Protein AF-A0A0Q0E1H8-F1 (afdb_monomer_lite)

pLDDT: mean 90.62, std 8.45, range [57.16, 98.25]

Organism: NCBI:txid251720

InterPro domains:
  IPR001647 DNA-binding HTH domain, TetR-type [PF00440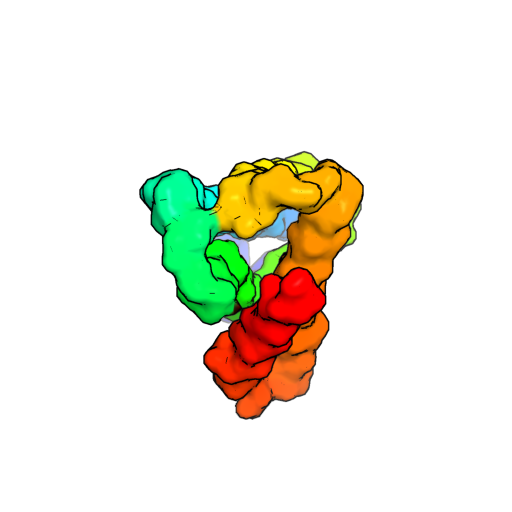] (1-29)
  IPR009057 Homedomain-like superfamily [SSF46689] (1-44)

Sequence (162 aa):
MSDIGKECDTAIGSLYHFFPNKDAVLNALRARILEDFIAILREINSVDPSQWSAFSTSKFVHRLVMPLVYYVADHPECLIISDNAEHVEISKKINTAILDTFNFVFKIRMPGIGPDQRNLYIKSTLGLPIGMIQIGREHPELKEDLLRFEIPRALVGYLGSR

Secondary structure (DSSP, 8-state):
-HHHHHHTT--HHHHHHH-SSHHHHHHHHHHHHHHHHHHHHHHHHTS-HHHHHHS-HHHHHHHHTHHHHHHHHH-THHHHHHT-GGGHHHHHHHHHHHHHHHHHHHHHH-TTS-HHHHHHHHHHHHHHHHHHHHHHHH-GGGHHHIIIIIHHHHHHHHHH--

Radius of gyration: 18.19 Å; chains: 1; bounding box: 40×35×52 Å

Foldseek 3Di:
DVVVCVVVVHDPVVVCVQAVDPVSVLVVVLVVVLVLLVVLLVQLVPPDLVVLQVDQLLVNCVSQPLVVLVVCLVVVVVVVSLPDPVPCPSNVSSVVSSCVSQLSSCCSNPVPDDPVVSVVLSCCLNPVSVVLSVVCVVPVVCVCVSSPPVSSVVSSVSVVVD

Structure (mmCIF, N/CA/C/O backbone):
data_AF-A0A0Q0E1H8-F1
#
_entry.id   AF-A0A0Q0E1H8-F1
#
loop_
_atom_site.group_PDB
_atom_site.id
_atom_site.type_symbol
_atom_site.label_atom_id
_atom_site.label_alt_id
_atom_site.label_comp_id
_atom_site.label_asym_id
_atom_site.label_entity_id
_atom_site.label_seq_id
_atom_site.pdbx_PDB_ins_code
_atom_site.Cartn_x
_atom_site.Cartn_y
_atom_site.Cartn_z
_atom_site.occupancy
_atom_site.B_iso_or_equiv
_atom_site.auth_seq_id
_atom_site.auth_comp_id
_atom_site.auth_asym_id
_atom_site.auth_atom_id
_atom_site.pdbx_PDB_model_num
ATOM 1 N N . MET A 1 1 ? 19.809 -0.769 -20.857 1.00 78.56 1 MET A N 1
ATOM 2 C CA . MET A 1 1 ? 19.082 -0.422 -22.097 1.00 78.56 1 MET A CA 1
ATOM 3 C C . MET A 1 1 ? 18.972 -1.617 -23.032 1.00 78.56 1 MET A C 1
ATOM 5 O O . MET A 1 1 ? 17.860 -1.900 -23.437 1.00 78.56 1 MET A O 1
ATOM 9 N N . SER A 1 2 ? 20.061 -2.348 -23.318 1.00 77.88 2 SER A N 1
ATOM 10 C CA . SER A 1 2 ? 20.009 -3.578 -24.139 1.00 77.88 2 SER A CA 1
ATOM 11 C C . SER A 1 2 ? 19.004 -4.616 -23.622 1.00 77.88 2 SER A C 1
ATOM 13 O O . SER A 1 2 ? 18.132 -5.040 -24.374 1.00 77.88 2 SER A O 1
ATOM 15 N N . ASP A 1 3 ? 19.059 -4.946 -22.329 1.00 83.56 3 ASP A N 1
ATOM 16 C CA . ASP A 1 3 ? 18.157 -5.951 -21.743 1.00 83.56 3 ASP A CA 1
ATOM 17 C C . ASP A 1 3 ? 16.694 -5.486 -21.732 1.00 83.56 3 ASP A C 1
ATOM 19 O O . ASP A 1 3 ? 15.813 -6.244 -22.110 1.00 83.56 3 ASP A O 1
ATOM 23 N N . ILE A 1 4 ? 16.453 -4.200 -21.449 1.00 79.62 4 ILE A N 1
ATOM 24 C CA . ILE A 1 4 ? 15.118 -3.577 -21.530 1.00 79.62 4 ILE A CA 1
ATOM 25 C C . ILE A 1 4 ? 14.559 -3.677 -22.959 1.00 79.62 4 ILE A C 1
ATOM 27 O O . ILE A 1 4 ? 13.390 -3.985 -23.147 1.00 79.62 4 ILE A O 1
ATOM 31 N N . GLY A 1 5 ? 15.391 -3.447 -23.981 1.00 76.56 5 GLY A N 1
ATOM 32 C CA . GLY A 1 5 ? 14.973 -3.577 -25.381 1.00 76.56 5 GLY A CA 1
ATOM 33 C C . GLY A 1 5 ? 14.565 -5.001 -25.737 1.00 76.56 5 GLY A C 1
ATOM 34 O O . GLY A 1 5 ? 13.551 -5.199 -26.397 1.00 76.56 5 GLY A O 1
ATOM 35 N N . LYS A 1 6 ? 15.309 -5.994 -25.242 1.00 81.12 6 LYS A N 1
ATOM 36 C CA . LYS A 1 6 ? 14.972 -7.409 -25.437 1.00 81.12 6 LYS A CA 1
ATOM 37 C C . LYS A 1 6 ? 13.671 -7.794 -24.733 1.00 81.12 6 LYS A C 1
ATOM 39 O O . LYS A 1 6 ? 12.859 -8.484 -25.331 1.00 81.12 6 LYS A O 1
ATOM 44 N N . GLU A 1 7 ? 13.467 -7.347 -23.496 1.00 83.06 7 GLU A N 1
ATOM 45 C CA . GLU A 1 7 ? 12.242 -7.640 -22.737 1.00 83.06 7 GLU A CA 1
ATOM 46 C C . GLU A 1 7 ? 10.999 -6.970 -23.334 1.00 83.06 7 GLU A C 1
ATOM 48 O O . GLU A 1 7 ? 9.919 -7.552 -23.314 1.00 83.06 7 GLU A O 1
ATOM 53 N N . CYS A 1 8 ? 11.141 -5.768 -23.898 1.00 82.19 8 CYS A N 1
ATOM 54 C CA . CYS A 1 8 ? 10.044 -5.041 -24.541 1.00 82.19 8 CYS A CA 1
ATOM 55 C C . CYS A 1 8 ? 9.862 -5.376 -26.034 1.00 82.19 8 CYS A C 1
ATOM 57 O O . CYS A 1 8 ? 9.148 -4.641 -26.718 1.00 82.19 8 CYS A O 1
ATOM 59 N N . ASP A 1 9 ? 10.551 -6.402 -26.552 1.00 83.25 9 ASP A N 1
ATOM 60 C CA . ASP A 1 9 ? 10.604 -6.761 -27.982 1.00 83.25 9 ASP A CA 1
ATOM 61 C C . ASP A 1 9 ? 10.776 -5.531 -28.900 1.00 83.25 9 ASP A C 1
ATOM 63 O O . ASP A 1 9 ? 10.103 -5.338 -29.911 1.00 83.25 9 ASP A O 1
ATOM 67 N N . THR A 1 10 ? 11.650 -4.612 -28.480 1.00 81.94 10 THR A N 1
ATOM 68 C CA . THR A 1 10 ? 11.839 -3.296 -29.092 1.00 81.94 10 THR A CA 1
ATOM 69 C C . THR A 1 10 ? 13.312 -3.069 -29.404 1.00 81.94 10 THR A C 1
ATOM 71 O O . THR A 1 10 ? 14.206 -3.331 -28.597 1.00 81.94 10 THR A O 1
ATOM 74 N N . ALA A 1 11 ? 13.588 -2.509 -30.584 1.00 84.44 11 ALA A N 1
ATOM 75 C CA . ALA A 1 11 ? 14.945 -2.144 -30.962 1.00 84.44 11 ALA A CA 1
ATOM 76 C C . ALA A 1 11 ? 15.547 -1.149 -29.955 1.00 84.44 11 ALA A C 1
ATOM 78 O O . ALA A 1 11 ? 14.928 -0.148 -29.592 1.00 84.44 11 ALA A O 1
ATOM 79 N N . ILE A 1 12 ? 16.803 -1.372 -29.558 1.00 81.88 12 ILE A N 1
ATOM 80 C CA . ILE A 1 12 ? 17.519 -0.502 -28.609 1.00 81.88 12 ILE A CA 1
ATOM 81 C C . ILE A 1 12 ? 17.513 0.964 -29.083 1.00 81.88 12 ILE A C 1
ATOM 83 O O . ILE A 1 12 ? 17.362 1.873 -28.271 1.00 81.88 12 ILE A O 1
ATOM 87 N N . GLY A 1 13 ? 17.617 1.198 -30.398 1.00 79.25 13 GLY A N 1
ATOM 88 C CA . GLY A 1 13 ? 17.533 2.538 -30.989 1.00 79.25 13 GLY A CA 1
ATOM 89 C C . GLY A 1 13 ? 16.188 3.235 -30.749 1.00 79.25 13 GLY A C 1
ATOM 90 O O . GLY A 1 13 ? 16.166 4.432 -30.477 1.00 79.25 13 GLY A O 1
ATOM 91 N N . SER A 1 14 ? 15.079 2.491 -30.760 1.00 81.94 14 SER A N 1
ATOM 92 C CA . SER A 1 14 ? 13.750 3.024 -30.438 1.00 81.94 14 SER A CA 1
ATOM 93 C C . SER A 1 14 ? 13.640 3.408 -28.965 1.00 81.94 14 SER A C 1
ATOM 95 O O . SER A 1 14 ? 13.047 4.432 -28.650 1.00 81.94 14 SER A O 1
ATOM 97 N N . LEU A 1 15 ? 14.267 2.658 -28.053 1.00 83.25 15 LEU A N 1
ATOM 98 C CA . LEU A 1 15 ? 14.319 3.049 -26.641 1.00 83.25 15 LEU A CA 1
ATOM 99 C C . LEU A 1 15 ? 15.067 4.366 -26.434 1.00 83.25 15 LEU A C 1
ATOM 101 O O . LEU A 1 15 ? 14.588 5.199 -25.675 1.00 83.25 15 LEU A O 1
ATOM 105 N N . TYR A 1 16 ? 16.191 4.581 -27.124 1.00 87.00 16 TYR A N 1
ATOM 106 C CA . TYR A 1 16 ? 16.934 5.845 -27.040 1.00 87.00 16 TYR A CA 1
ATOM 107 C C . TYR A 1 16 ? 16.160 7.046 -27.595 1.00 87.00 16 TYR A C 1
ATOM 109 O O . TYR A 1 16 ? 16.390 8.169 -27.150 1.00 87.00 16 TYR A O 1
ATOM 117 N N . HIS A 1 17 ? 15.223 6.816 -28.520 1.00 87.19 17 HIS A N 1
ATOM 118 C CA . HIS A 1 17 ? 14.324 7.860 -29.011 1.00 87.19 17 HIS A CA 1
ATOM 119 C C . HIS A 1 17 ? 13.378 8.375 -27.912 1.00 87.19 17 HIS A C 1
ATOM 121 O O . HIS A 1 17 ? 13.078 9.565 -27.870 1.00 87.19 17 HIS A O 1
ATOM 127 N N . PHE A 1 18 ? 12.922 7.501 -27.008 1.00 86.69 18 PHE A N 1
ATOM 128 C CA . PHE A 1 18 ? 12.026 7.875 -25.905 1.00 86.69 18 PHE A CA 1
ATOM 129 C C . PHE A 1 18 ? 12.768 8.210 -24.607 1.00 86.69 18 PHE A C 1
ATOM 131 O O . PHE A 1 18 ? 12.341 9.081 -23.853 1.00 86.69 18 PHE A O 1
ATOM 138 N N . PHE A 1 19 ? 13.883 7.531 -24.344 1.00 91.12 19 PHE A N 1
ATOM 139 C CA . PHE A 1 19 ? 14.647 7.640 -23.110 1.00 91.12 19 PHE A CA 1
ATOM 140 C C . PHE A 1 19 ? 16.138 7.783 -23.424 1.00 91.12 19 PHE A C 1
ATOM 142 O O . PHE A 1 19 ? 16.779 6.804 -23.811 1.00 91.12 19 PHE A O 1
ATOM 149 N N . PRO A 1 20 ? 16.739 8.966 -23.210 1.00 87.25 20 PRO A N 1
ATOM 150 C CA . PRO A 1 20 ? 18.133 9.209 -23.581 1.00 87.25 20 PRO A CA 1
ATOM 151 C C . PRO A 1 20 ? 19.133 8.338 -22.804 1.00 87.25 20 PRO A C 1
ATOM 153 O O . PRO A 1 20 ? 20.252 8.117 -23.263 1.00 87.25 20 PRO A O 1
ATOM 156 N N . ASN A 1 21 ? 18.757 7.842 -21.621 1.00 87.25 21 ASN A N 1
ATOM 157 C CA . ASN A 1 21 ? 19.580 6.971 -20.787 1.00 87.25 21 ASN A CA 1
ATOM 158 C C . ASN A 1 21 ? 18.713 6.120 -19.836 1.00 87.25 21 ASN A C 1
ATOM 160 O O . ASN A 1 21 ? 17.488 6.247 -19.793 1.00 87.25 21 ASN A O 1
ATOM 164 N N . LYS A 1 22 ? 19.363 5.238 -19.064 1.00 84.94 22 LYS A N 1
ATOM 165 C CA . LYS A 1 22 ? 18.698 4.363 -18.083 1.00 84.94 22 LYS A CA 1
ATOM 166 C C . LYS A 1 22 ? 17.986 5.162 -16.983 1.00 84.94 22 LYS A C 1
ATOM 168 O O . LYS A 1 22 ? 16.911 4.755 -16.551 1.00 84.94 22 LYS A O 1
ATOM 173 N N . ASP A 1 23 ? 18.537 6.301 -16.576 1.00 84.62 23 ASP A N 1
ATOM 174 C CA . ASP A 1 23 ? 17.947 7.139 -15.526 1.00 84.62 23 ASP A CA 1
ATOM 175 C C . ASP A 1 23 ? 16.622 7.755 -15.977 1.00 84.62 23 ASP A C 1
ATOM 177 O O . ASP A 1 23 ? 15.679 7.826 -15.194 1.00 84.62 23 ASP A O 1
ATOM 181 N N . ALA A 1 24 ? 16.502 8.123 -17.256 1.00 87.00 24 ALA A N 1
ATOM 182 C CA . ALA A 1 24 ? 15.247 8.588 -17.837 1.00 87.00 24 ALA A CA 1
ATOM 183 C C . ALA A 1 24 ? 14.158 7.502 -17.799 1.00 87.00 24 ALA A C 1
ATOM 185 O O . ALA A 1 24 ? 13.014 7.809 -17.465 1.00 87.00 24 ALA A O 1
ATOM 186 N N . VAL A 1 25 ? 14.513 6.235 -18.052 1.00 87.38 25 VAL A N 1
ATOM 187 C CA . VAL A 1 25 ? 13.584 5.098 -17.902 1.00 87.38 25 VAL A CA 1
ATOM 188 C C . VAL A 1 25 ? 13.147 4.946 -16.444 1.00 87.38 25 VAL A C 1
ATOM 190 O O . VAL A 1 25 ? 11.956 4.842 -16.161 1.00 87.38 25 VAL A O 1
ATOM 193 N N . LEU A 1 26 ? 14.096 4.971 -15.503 1.00 85.31 26 LEU A N 1
ATOM 194 C CA . LEU A 1 26 ? 13.797 4.831 -14.075 1.00 85.31 26 LEU A CA 1
ATOM 195 C C . LEU A 1 26 ? 12.948 5.993 -13.545 1.00 85.31 26 LEU A C 1
ATOM 197 O O . LEU A 1 26 ? 12.055 5.781 -12.729 1.00 85.31 26 LEU A O 1
ATOM 201 N N . ASN A 1 27 ? 13.185 7.216 -14.019 1.00 85.62 27 ASN A N 1
ATOM 202 C CA . ASN A 1 27 ? 12.381 8.380 -13.657 1.00 85.62 27 ASN A CA 1
ATOM 203 C C . ASN A 1 27 ? 10.956 8.287 -14.207 1.00 85.62 27 ASN A C 1
ATOM 205 O O . ASN A 1 27 ? 10.017 8.590 -13.475 1.00 85.62 27 ASN A O 1
ATOM 209 N N . ALA A 1 28 ? 10.779 7.818 -15.444 1.00 88.56 28 ALA A N 1
ATOM 210 C CA . ALA A 1 28 ? 9.450 7.578 -16.000 1.00 88.56 28 ALA A CA 1
ATOM 211 C C . ALA A 1 28 ? 8.701 6.477 -15.231 1.00 88.56 28 ALA A C 1
ATOM 213 O O . ALA A 1 28 ? 7.532 6.650 -14.893 1.00 88.56 28 ALA A O 1
ATOM 214 N N . LEU A 1 29 ? 9.390 5.389 -14.870 1.00 87.94 29 LEU A N 1
ATOM 215 C CA . LEU A 1 29 ? 8.826 4.326 -14.037 1.00 87.94 29 LEU A CA 1
ATOM 216 C C . LEU A 1 29 ? 8.396 4.848 -12.656 1.00 87.94 29 LEU A C 1
ATOM 218 O O . LEU A 1 29 ? 7.293 4.558 -12.204 1.00 87.94 29 LEU A O 1
ATOM 222 N N . ARG A 1 30 ? 9.228 5.668 -12.004 1.00 86.56 30 ARG A N 1
ATOM 223 C CA . ARG A 1 30 ? 8.892 6.324 -10.728 1.00 86.56 30 ARG A CA 1
ATOM 224 C C . ARG A 1 30 ? 7.685 7.248 -10.841 1.00 86.56 30 ARG A C 1
ATOM 226 O O . ARG A 1 30 ? 6.861 7.266 -9.931 1.00 86.56 30 ARG A O 1
ATOM 233 N N . ALA A 1 31 ? 7.599 8.020 -11.923 1.00 88.12 31 ALA A N 1
ATOM 234 C CA . ALA A 1 31 ? 6.475 8.918 -12.159 1.00 88.12 31 ALA A CA 1
ATOM 235 C C . ALA A 1 31 ? 5.168 8.126 -12.297 1.00 88.12 31 ALA A C 1
ATOM 237 O O . ALA A 1 31 ? 4.199 8.446 -11.616 1.00 88.12 31 ALA A O 1
ATOM 238 N N . ARG A 1 32 ? 5.189 7.033 -13.073 1.00 91.06 32 ARG A N 1
ATOM 239 C CA . ARG A 1 32 ? 4.055 6.109 -13.204 1.00 91.06 32 ARG A CA 1
ATOM 240 C C . ARG A 1 32 ? 3.632 5.533 -11.851 1.00 91.06 32 ARG A C 1
ATOM 242 O O . ARG A 1 32 ? 2.472 5.633 -11.483 1.00 91.06 32 ARG A O 1
ATOM 249 N N . ILE A 1 33 ? 4.586 5.024 -11.067 1.00 90.56 33 ILE A N 1
ATOM 250 C CA . ILE A 1 33 ? 4.303 4.479 -9.730 1.00 90.56 33 ILE A CA 1
ATOM 251 C C . ILE A 1 33 ? 3.649 5.533 -8.827 1.00 90.56 33 ILE A C 1
ATOM 253 O O . ILE A 1 33 ? 2.678 5.237 -8.136 1.00 90.56 33 ILE A O 1
ATOM 257 N N . LEU A 1 34 ? 4.156 6.771 -8.827 1.00 89.62 34 LEU A N 1
ATOM 258 C CA . LEU A 1 34 ? 3.555 7.870 -8.069 1.00 89.62 34 LEU A CA 1
ATOM 259 C C . LEU A 1 34 ? 2.109 8.142 -8.511 1.00 89.62 34 LEU A C 1
ATOM 261 O O . LEU A 1 34 ? 1.243 8.320 -7.656 1.00 89.62 34 LEU A O 1
ATOM 265 N N . GLU A 1 35 ? 1.851 8.187 -9.817 1.00 93.12 35 GLU A N 1
ATOM 266 C CA . GLU A 1 35 ? 0.510 8.395 -10.373 1.00 93.12 35 GLU A CA 1
ATOM 267 C C . GLU A 1 35 ? -0.458 7.284 -9.956 1.00 93.12 35 GLU A C 1
ATOM 269 O O . GLU A 1 35 ? -1.560 7.585 -9.489 1.00 93.12 35 GLU A O 1
ATOM 274 N N . ASP A 1 36 ? -0.022 6.028 -10.027 1.00 94.88 36 ASP A N 1
ATOM 275 C CA . ASP A 1 36 ? -0.822 4.863 -9.651 1.00 94.88 36 ASP A CA 1
ATOM 276 C C . ASP A 1 36 ? -1.146 4.861 -8.147 1.00 94.88 36 ASP A C 1
ATOM 278 O O . ASP A 1 36 ? -2.306 4.705 -7.751 1.00 94.88 36 ASP A O 1
ATOM 282 N N . PHE A 1 37 ? -0.162 5.151 -7.284 1.00 93.19 37 PHE A N 1
ATOM 283 C CA . PHE A 1 37 ? -0.410 5.328 -5.848 1.00 93.19 37 PHE A CA 1
ATOM 284 C C . PHE A 1 37 ? -1.394 6.471 -5.579 1.00 93.19 37 PHE A C 1
ATOM 286 O O . PHE A 1 37 ? -2.312 6.317 -4.773 1.00 93.19 37 PHE A O 1
ATOM 293 N N . ILE A 1 38 ? -1.242 7.617 -6.249 1.00 93.94 38 ILE A N 1
ATOM 294 C CA . ILE A 1 38 ? -2.169 8.747 -6.099 1.00 93.94 38 ILE A CA 1
ATOM 295 C C . ILE A 1 38 ? -3.582 8.351 -6.534 1.00 93.94 38 ILE A C 1
ATOM 297 O O . ILE A 1 38 ? -4.543 8.751 -5.874 1.00 93.94 38 ILE A O 1
ATOM 301 N N . ALA A 1 39 ? -3.734 7.578 -7.610 1.00 96.69 39 ALA A N 1
ATOM 302 C CA . ALA A 1 39 ? -5.033 7.103 -8.070 1.00 96.69 39 ALA A CA 1
ATOM 303 C C . ALA A 1 39 ? -5.708 6.213 -7.014 1.00 96.69 39 ALA A C 1
ATOM 305 O O . ALA A 1 39 ? -6.842 6.494 -6.620 1.00 96.69 39 ALA A O 1
ATOM 306 N N . ILE A 1 40 ? -4.982 5.236 -6.462 1.00 97.75 40 ILE A N 1
ATOM 307 C CA . ILE A 1 40 ? -5.478 4.364 -5.385 1.00 97.75 40 ILE A CA 1
ATOM 308 C C . ILE A 1 40 ? -5.889 5.189 -4.157 1.00 97.75 40 ILE A C 1
ATOM 310 O O . ILE A 1 40 ? -6.982 5.025 -3.609 1.00 97.75 40 ILE A O 1
ATOM 314 N N . LEU A 1 41 ? -5.039 6.123 -3.726 1.00 96.94 41 LEU A N 1
ATOM 315 C CA . LEU A 1 41 ? -5.324 6.977 -2.572 1.00 96.94 41 LEU A CA 1
ATOM 316 C C . LEU A 1 41 ? -6.505 7.919 -2.829 1.00 96.94 41 LEU A C 1
ATOM 318 O O . LEU A 1 41 ? -7.265 8.212 -1.907 1.00 96.94 41 LEU A O 1
ATOM 322 N N . ARG A 1 42 ? -6.706 8.382 -4.066 1.00 97.06 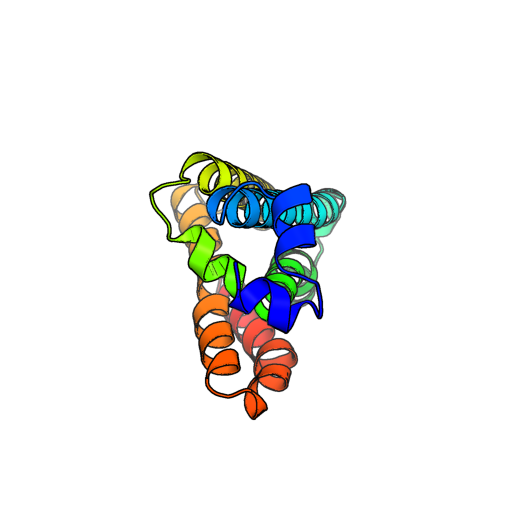42 ARG A N 1
ATOM 323 C CA . ARG A 1 42 ? -7.877 9.183 -4.445 1.00 97.06 42 ARG A CA 1
ATOM 324 C C . ARG A 1 42 ? -9.164 8.375 -4.300 1.00 97.06 42 ARG A C 1
ATOM 326 O O . ARG A 1 42 ? -10.140 8.895 -3.767 1.00 97.06 42 ARG A O 1
ATOM 333 N N . GLU A 1 43 ? -9.165 7.111 -4.710 1.00 97.44 43 GLU A N 1
ATOM 334 C CA . GLU A 1 43 ? -10.319 6.225 -4.525 1.00 97.44 43 GLU A CA 1
ATOM 335 C C . GLU A 1 43 ? -10.613 5.951 -3.050 1.00 97.44 43 GLU A C 1
ATOM 337 O O . GLU A 1 43 ? -11.776 5.965 -2.639 1.00 97.44 43 GLU A O 1
ATOM 342 N N . ILE A 1 44 ? -9.577 5.755 -2.232 1.00 97.69 44 ILE A N 1
ATOM 343 C CA . ILE A 1 44 ? -9.724 5.626 -0.778 1.00 97.69 44 ILE A CA 1
ATOM 344 C C . ILE A 1 44 ? -10.341 6.908 -0.203 1.00 97.69 44 ILE A C 1
ATOM 346 O O . ILE A 1 44 ? -11.352 6.847 0.492 1.00 97.69 44 ILE A O 1
ATOM 350 N N . ASN A 1 45 ? -9.798 8.077 -0.544 1.00 96.25 45 ASN A N 1
ATOM 351 C CA . ASN A 1 45 ? -10.293 9.365 -0.051 1.00 96.25 45 ASN A CA 1
ATOM 352 C C . ASN A 1 45 ? -11.683 9.744 -0.593 1.00 96.25 45 ASN A C 1
ATOM 354 O O . ASN A 1 45 ? -12.337 10.609 -0.018 1.00 96.25 45 ASN A O 1
ATOM 358 N N . SER A 1 46 ? -12.160 9.096 -1.662 1.00 96.69 46 SER A N 1
ATOM 359 C CA . SER A 1 46 ? -13.523 9.289 -2.178 1.00 96.69 46 SER A CA 1
ATOM 360 C C . SER A 1 46 ? -14.610 8.617 -1.329 1.00 96.69 46 SER A C 1
ATOM 362 O O . SER A 1 46 ? -15.792 8.908 -1.500 1.00 96.69 46 SER A O 1
ATOM 364 N N . VAL A 1 47 ? -14.230 7.709 -0.421 1.00 97.00 47 VAL A N 1
ATOM 365 C CA . VAL A 1 47 ? -15.165 7.066 0.510 1.00 97.00 47 VAL A CA 1
ATOM 366 C C . VAL A 1 47 ? -15.684 8.102 1.499 1.00 97.00 47 VAL A C 1
ATOM 368 O O . VAL A 1 47 ? -14.899 8.815 2.128 1.00 97.00 47 VAL A O 1
ATOM 371 N N . ASP A 1 48 ? -17.006 8.143 1.674 1.00 96.25 48 ASP A N 1
ATOM 372 C CA . ASP A 1 48 ? -17.641 9.085 2.587 1.00 96.25 48 ASP A CA 1
ATOM 373 C C . ASP A 1 48 ? -17.082 8.915 4.018 1.00 96.25 48 ASP A C 1
ATOM 375 O O . ASP A 1 48 ? -17.005 7.785 4.521 1.00 96.25 48 ASP A O 1
ATOM 379 N N . PRO A 1 49 ? -16.706 10.011 4.707 1.00 95.31 49 PRO A N 1
ATOM 380 C CA . PRO A 1 49 ? -16.138 9.949 6.050 1.00 95.31 49 PRO A CA 1
ATOM 381 C C . PRO A 1 49 ? -16.972 9.134 7.049 1.00 95.31 49 PRO A C 1
ATOM 383 O O . PRO A 1 49 ? -16.417 8.396 7.861 1.00 95.31 49 PRO A O 1
ATOM 386 N N . SER A 1 50 ? -18.303 9.211 6.974 1.00 94.88 50 SER A N 1
ATOM 387 C CA . SER A 1 50 ? -19.217 8.472 7.854 1.00 94.88 50 SER A CA 1
ATOM 388 C C . SER A 1 50 ? -19.181 6.957 7.626 1.00 94.88 50 SER A C 1
ATOM 390 O O . SER A 1 50 ? -19.466 6.180 8.538 1.00 94.88 50 SER A O 1
ATOM 392 N N . GLN A 1 51 ? -18.775 6.502 6.439 1.00 96.75 51 GLN A N 1
ATOM 393 C CA . GLN A 1 51 ? -18.665 5.076 6.148 1.00 96.75 51 GLN A CA 1
ATOM 394 C C . GLN A 1 51 ? -17.465 4.440 6.852 1.00 96.75 51 GLN A C 1
ATOM 396 O O . GLN A 1 51 ? -17.550 3.287 7.281 1.00 96.75 51 GLN A O 1
ATOM 401 N N . TRP A 1 52 ? -16.371 5.185 7.039 1.00 96.88 52 TRP A N 1
ATOM 402 C CA . TRP A 1 52 ? -15.175 4.670 7.710 1.00 96.88 52 TRP A CA 1
ATOM 403 C C . TRP A 1 52 ? -15.439 4.259 9.159 1.00 96.88 52 TRP A C 1
ATOM 405 O O . TRP A 1 52 ? -14.899 3.249 9.617 1.00 96.88 52 TRP A O 1
ATOM 415 N N . SER A 1 53 ? -16.287 4.993 9.882 1.00 94.44 53 SER A N 1
ATOM 416 C CA . SER A 1 53 ? -16.681 4.618 11.243 1.00 94.44 53 SER A CA 1
ATOM 417 C C . SER A 1 53 ? -17.647 3.427 11.253 1.00 94.44 53 SER A C 1
ATOM 419 O O . SER A 1 53 ? -17.534 2.574 12.134 1.00 94.44 53 SER A O 1
ATOM 421 N N . ALA A 1 54 ? -18.526 3.317 10.252 1.00 95.62 54 ALA A N 1
ATOM 422 C CA . ALA A 1 54 ? -19.544 2.270 10.154 1.00 95.62 54 ALA A CA 1
ATOM 423 C C . ALA A 1 54 ? -19.023 0.909 9.651 1.00 95.62 54 ALA A C 1
ATOM 425 O O . ALA A 1 54 ? -19.671 -0.117 9.859 1.00 95.62 54 ALA A O 1
ATOM 426 N N . PHE A 1 55 ? -17.871 0.859 8.977 1.00 97.12 55 PHE A N 1
ATOM 427 C CA . PHE A 1 55 ? -17.336 -0.400 8.459 1.00 97.12 55 PHE A CA 1
ATOM 428 C C . PHE A 1 55 ? -16.995 -1.414 9.562 1.00 97.12 55 PHE A C 1
ATOM 430 O O . PHE A 1 55 ? -16.482 -1.083 10.636 1.00 97.12 55 PHE A O 1
ATOM 437 N N . SER A 1 56 ? -17.212 -2.697 9.256 1.00 97.06 56 SER A N 1
ATOM 438 C CA . SER A 1 56 ? -16.577 -3.788 9.999 1.00 97.06 56 SER A CA 1
ATOM 439 C C . SER A 1 56 ? -15.057 -3.723 9.814 1.00 97.06 56 SER A C 1
ATOM 441 O O . SER A 1 56 ? -14.573 -3.174 8.825 1.00 97.06 56 SER A O 1
ATOM 443 N N . THR A 1 57 ? -14.279 -4.299 10.735 1.00 97.12 57 THR A N 1
ATOM 444 C CA . THR A 1 57 ? -12.807 -4.321 10.606 1.00 97.12 57 THR A CA 1
ATOM 445 C C . THR A 1 57 ? -12.359 -5.003 9.310 1.00 97.12 57 THR A C 1
ATOM 447 O O . THR A 1 57 ? -11.471 -4.495 8.636 1.00 97.12 57 THR A O 1
ATOM 450 N N . SER A 1 58 ? -13.035 -6.082 8.895 1.00 97.62 58 SER A N 1
ATOM 451 C CA . SER A 1 58 ? -12.778 -6.729 7.601 1.00 97.62 58 SER A CA 1
ATOM 452 C C . SER A 1 58 ? -13.010 -5.784 6.422 1.00 97.62 58 SER A C 1
ATOM 454 O O . SER A 1 58 ? -12.118 -5.608 5.593 1.00 97.62 58 SER A O 1
ATOM 456 N N . LYS A 1 59 ? -14.161 -5.100 6.367 1.00 98.00 59 LYS A N 1
ATOM 457 C CA . LYS A 1 59 ? -14.455 -4.156 5.279 1.00 98.00 59 LYS A CA 1
ATOM 458 C C . LYS A 1 59 ? -13.508 -2.954 5.290 1.00 98.00 59 LYS A C 1
ATOM 460 O O . LYS A 1 59 ? -13.104 -2.492 4.230 1.00 98.00 59 LYS A O 1
ATOM 465 N N . PHE A 1 60 ? -13.123 -2.484 6.474 1.00 97.75 60 PHE A N 1
ATOM 466 C CA . PHE A 1 60 ? -12.127 -1.433 6.651 1.00 97.75 60 PHE A CA 1
ATOM 467 C C . PHE A 1 60 ? -10.773 -1.830 6.049 1.00 97.75 60 PHE A C 1
ATOM 469 O O . PHE A 1 60 ? -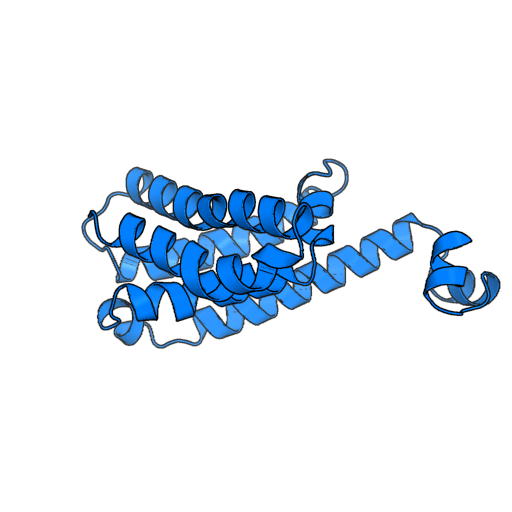10.240 -1.088 5.230 1.00 97.75 60 PHE A O 1
ATOM 476 N N . VAL A 1 61 ? -10.261 -3.021 6.382 1.00 98.00 61 VAL A N 1
ATOM 477 C CA . VAL A 1 61 ? -9.013 -3.565 5.817 1.00 98.00 61 VAL A CA 1
ATOM 478 C C . VAL A 1 61 ? -9.097 -3.667 4.296 1.00 98.00 61 VAL A C 1
ATOM 480 O O . VAL A 1 61 ? -8.221 -3.157 3.598 1.00 98.00 61 VAL A O 1
ATOM 483 N N . HIS A 1 62 ? -10.176 -4.258 3.779 1.00 97.88 62 HIS A N 1
ATOM 484 C CA . HIS A 1 62 ? -10.368 -4.424 2.338 1.00 97.88 62 HIS A CA 1
ATOM 485 C C . HIS A 1 62 ? -10.478 -3.096 1.594 1.00 97.88 62 HIS A C 1
ATOM 487 O O . HIS A 1 62 ? -10.034 -3.006 0.456 1.00 97.88 62 HIS A O 1
ATOM 493 N N . ARG A 1 63 ? -11.062 -2.061 2.208 1.00 97.81 63 ARG A N 1
ATOM 494 C CA . ARG A 1 63 ? -11.252 -0.772 1.538 1.00 97.81 63 ARG A CA 1
ATOM 495 C C . ARG A 1 63 ? -10.046 0.155 1.653 1.00 97.81 63 ARG A C 1
ATOM 497 O O . ARG A 1 63 ? -9.832 0.942 0.742 1.00 97.81 63 ARG A O 1
ATOM 504 N N . LEU A 1 64 ? -9.293 0.085 2.749 1.00 97.75 64 LEU A N 1
ATOM 505 C CA . LEU A 1 64 ? -8.165 0.982 3.005 1.00 97.75 64 LEU A CA 1
ATOM 506 C C . LEU A 1 64 ? -6.821 0.396 2.566 1.00 97.75 64 LEU A C 1
ATOM 508 O O . LEU A 1 64 ? -6.012 1.098 1.971 1.00 97.75 64 LEU A O 1
ATOM 512 N N . VAL A 1 65 ? -6.559 -0.867 2.905 1.00 97.19 65 VAL A N 1
ATOM 513 C CA . VAL A 1 65 ? -5.203 -1.435 2.850 1.00 97.19 65 VAL A CA 1
ATOM 514 C C . VAL A 1 65 ? -5.026 -2.322 1.627 1.00 97.19 65 VAL A C 1
ATOM 516 O O . VAL A 1 65 ? -4.027 -2.204 0.923 1.00 97.19 65 VAL A O 1
ATOM 519 N N . MET A 1 66 ? -6.010 -3.178 1.339 1.00 98.00 66 MET A N 1
ATOM 520 C CA . MET A 1 66 ? -5.883 -4.172 0.269 1.00 98.00 66 MET A CA 1
ATOM 521 C C . MET A 1 66 ? -5.612 -3.594 -1.131 1.00 98.00 66 MET A C 1
ATOM 523 O O . MET A 1 66 ? -4.822 -4.208 -1.839 1.00 98.00 66 MET A O 1
ATOM 527 N N . PRO A 1 67 ? -6.144 -2.424 -1.545 1.00 97.69 67 PRO A N 1
ATOM 528 C CA . PRO A 1 67 ? -5.794 -1.841 -2.843 1.00 97.69 67 PRO A CA 1
ATOM 529 C C . PRO A 1 67 ? -4.290 -1.578 -3.000 1.00 97.69 67 PRO A C 1
ATOM 531 O O . PRO A 1 67 ? -3.716 -1.870 -4.044 1.00 97.69 67 PRO A O 1
ATOM 534 N N . LEU A 1 68 ? -3.632 -1.096 -1.939 1.00 95.69 68 LEU A N 1
ATOM 535 C CA . LEU A 1 68 ? -2.182 -0.879 -1.931 1.00 95.69 68 LEU A CA 1
ATOM 536 C C . LEU A 1 68 ? -1.421 -2.210 -1.912 1.00 95.69 68 LEU A C 1
ATOM 538 O O . LEU A 1 68 ? -0.407 -2.344 -2.588 1.00 95.69 68 LEU A O 1
ATOM 542 N N . VAL A 1 69 ? -1.918 -3.198 -1.162 1.00 96.62 69 VAL A N 1
ATOM 543 C CA . VAL A 1 69 ? -1.326 -4.545 -1.096 1.00 96.62 69 VAL A CA 1
ATOM 544 C C . VAL A 1 69 ? -1.329 -5.214 -2.465 1.00 96.62 69 VAL A C 1
ATOM 546 O O . VAL A 1 69 ? -0.284 -5.694 -2.895 1.00 96.62 69 VAL A O 1
ATOM 549 N N . TYR A 1 70 ? -2.473 -5.228 -3.154 1.00 96.81 70 TYR A N 1
ATOM 550 C CA . TYR A 1 70 ? -2.581 -5.814 -4.490 1.00 96.81 70 TYR A CA 1
ATOM 551 C C . TYR A 1 70 ? -1.660 -5.105 -5.477 1.00 96.81 70 TYR A C 1
ATOM 553 O O . TYR A 1 70 ? -0.895 -5.765 -6.173 1.00 96.81 70 TYR A O 1
ATOM 561 N N . TYR A 1 71 ? -1.650 -3.770 -5.458 1.00 95.62 71 TYR A N 1
ATOM 562 C CA . TYR A 1 71 ? -0.767 -2.994 -6.319 1.00 95.62 71 TYR A CA 1
ATOM 563 C C . TYR A 1 71 ? 0.714 -3.340 -6.097 1.00 95.62 71 TYR A C 1
ATOM 565 O O . TYR A 1 71 ? 1.426 -3.649 -7.045 1.00 95.62 71 TYR A O 1
ATOM 573 N N . VAL A 1 72 ? 1.187 -3.377 -4.848 1.00 93.62 72 VAL A N 1
ATOM 574 C CA . VAL A 1 72 ? 2.589 -3.725 -4.547 1.00 93.62 72 VAL A CA 1
ATOM 575 C C . VAL A 1 72 ? 2.916 -5.179 -4.909 1.00 93.62 72 VAL A C 1
ATOM 577 O O . VAL A 1 72 ? 4.033 -5.467 -5.336 1.00 93.62 72 VAL A O 1
ATOM 580 N N . ALA A 1 73 ? 1.966 -6.103 -4.753 1.00 93.81 73 ALA A N 1
ATOM 581 C CA . ALA A 1 73 ? 2.165 -7.511 -5.089 1.00 93.81 73 ALA A CA 1
ATOM 582 C C . ALA A 1 73 ? 2.256 -7.777 -6.602 1.00 93.81 73 ALA A C 1
ATOM 584 O O . ALA A 1 73 ? 2.886 -8.759 -7.014 1.00 93.81 73 ALA A O 1
ATOM 585 N N . ASP A 1 74 ? 1.642 -6.919 -7.416 1.00 93.56 74 ASP A N 1
ATOM 586 C CA . ASP A 1 74 ? 1.715 -6.974 -8.878 1.00 93.56 74 ASP A CA 1
ATOM 587 C C . ASP A 1 74 ? 2.833 -6.092 -9.452 1.00 93.56 74 ASP A C 1
ATOM 589 O O . ASP A 1 74 ? 3.326 -6.366 -10.545 1.00 93.56 74 ASP A O 1
ATOM 593 N N . HIS A 1 75 ? 3.308 -5.113 -8.675 1.00 91.62 75 HIS A N 1
ATOM 594 C CA . HIS A 1 75 ? 4.406 -4.207 -9.019 1.00 91.62 75 HIS A CA 1
ATOM 595 C C . HIS A 1 75 ? 5.549 -4.275 -7.987 1.00 91.62 75 HIS A C 1
ATOM 597 O O . HIS A 1 75 ? 5.803 -3.299 -7.265 1.00 91.62 75 HIS A O 1
ATOM 603 N N . PRO A 1 76 ? 6.267 -5.412 -7.880 1.00 84.56 76 PRO A N 1
ATOM 604 C CA . PRO A 1 76 ? 7.301 -5.620 -6.863 1.00 84.56 76 PRO A CA 1
ATOM 605 C C . PRO A 1 76 ? 8.477 -4.634 -6.960 1.00 84.56 76 PRO A C 1
ATOM 607 O O . PRO A 1 76 ? 9.179 -4.406 -5.971 1.00 84.56 76 PRO A O 1
ATOM 610 N N . GLU A 1 77 ? 8.694 -4.018 -8.124 1.00 85.25 77 GLU A N 1
ATOM 611 C CA . GLU A 1 77 ? 9.666 -2.945 -8.331 1.00 85.25 77 GLU A CA 1
ATOM 612 C C . GLU A 1 77 ? 9.424 -1.728 -7.426 1.00 85.25 77 GLU A C 1
ATOM 614 O O . GLU A 1 77 ? 10.372 -1.006 -7.108 1.00 85.25 77 GLU A O 1
ATOM 619 N N . CYS A 1 78 ? 8.189 -1.529 -6.948 1.00 84.56 78 CYS A N 1
ATOM 620 C CA . CYS A 1 78 ? 7.841 -0.438 -6.041 1.00 84.56 78 CYS A CA 1
ATOM 621 C C . CYS A 1 78 ? 8.664 -0.478 -4.747 1.00 84.56 78 CYS A C 1
ATOM 623 O O . CYS A 1 78 ? 9.096 0.572 -4.276 1.00 84.56 78 CYS A O 1
ATOM 625 N N . LEU A 1 79 ? 8.930 -1.676 -4.209 1.00 79.12 79 LEU A N 1
ATOM 626 C CA . LEU A 1 79 ? 9.689 -1.853 -2.964 1.00 79.12 79 LEU A CA 1
ATOM 627 C C . LEU A 1 79 ? 11.167 -1.480 -3.130 1.00 79.12 79 LEU A C 1
ATOM 629 O O . LEU A 1 79 ? 11.773 -0.886 -2.242 1.00 79.12 79 LEU A O 1
ATOM 633 N N . ILE A 1 80 ? 11.738 -1.787 -4.295 1.00 77.19 80 ILE A N 1
ATOM 634 C CA . ILE A 1 80 ? 13.141 -1.495 -4.617 1.00 77.19 80 ILE A CA 1
ATOM 635 C C . ILE A 1 80 ? 13.318 0.007 -4.857 1.00 77.19 80 ILE A C 1
ATOM 637 O O . ILE A 1 80 ? 14.292 0.617 -4.422 1.00 77.19 80 ILE A O 1
ATOM 641 N N . ILE A 1 81 ? 12.359 0.621 -5.550 1.00 71.31 81 ILE A N 1
ATOM 642 C CA . ILE A 1 81 ? 12.396 2.042 -5.893 1.00 71.31 81 ILE A CA 1
ATOM 643 C C . ILE A 1 81 ? 12.222 2.926 -4.652 1.00 71.31 81 ILE A C 1
ATOM 645 O O . ILE A 1 81 ? 12.848 3.984 -4.582 1.00 71.31 81 ILE A O 1
ATOM 649 N N . SER A 1 82 ? 11.428 2.494 -3.666 1.00 64.06 82 SER A N 1
ATOM 650 C CA . SER A 1 82 ? 11.233 3.242 -2.419 1.00 64.06 82 SER A CA 1
ATOM 651 C C . SER A 1 82 ? 12.481 3.333 -1.533 1.00 64.06 82 SER A C 1
ATOM 653 O O . SER A 1 82 ? 12.592 4.294 -0.774 1.00 64.06 82 SER A O 1
ATOM 655 N N . ASP A 1 83 ? 13.418 2.387 -1.652 1.00 63.03 83 ASP A N 1
ATOM 656 C CA . ASP A 1 83 ? 14.631 2.290 -0.817 1.00 63.03 83 ASP A CA 1
ATOM 657 C C . ASP A 1 83 ? 15.838 3.056 -1.404 1.00 63.03 83 ASP A C 1
ATOM 659 O O . ASP A 1 83 ? 16.920 3.114 -0.821 1.00 63.03 83 ASP A O 1
ATOM 663 N N . ASN A 1 84 ? 15.680 3.679 -2.580 1.00 62.81 84 ASN A N 1
ATOM 664 C CA . ASN A 1 84 ? 16.780 4.366 -3.251 1.00 62.81 84 ASN A CA 1
ATOM 665 C C . ASN A 1 84 ? 16.907 5.841 -2.809 1.00 62.81 84 ASN A C 1
ATOM 667 O O . ASN A 1 84 ? 16.074 6.691 -3.141 1.00 62.81 84 ASN A O 1
ATOM 671 N N . ALA A 1 85 ? 18.001 6.145 -2.103 1.00 57.16 85 ALA A N 1
ATOM 672 C CA . ALA A 1 85 ? 18.319 7.464 -1.553 1.00 57.16 85 ALA A CA 1
ATOM 673 C C . ALA A 1 85 ? 18.520 8.575 -2.603 1.00 57.16 85 ALA A C 1
ATOM 675 O O . ALA A 1 85 ? 18.440 9.749 -2.257 1.00 57.16 85 ALA A O 1
ATOM 676 N N . GLU A 1 86 ? 18.745 8.254 -3.879 1.00 62.44 86 GLU A N 1
ATOM 677 C CA . GLU A 1 86 ? 18.957 9.268 -4.927 1.00 62.44 86 GLU A CA 1
ATOM 678 C C . GLU A 1 86 ? 17.669 10.010 -5.326 1.00 62.44 86 GLU A C 1
ATOM 680 O O . GLU A 1 86 ? 17.720 11.082 -5.928 1.00 62.44 86 GLU A O 1
ATOM 685 N N . HIS A 1 87 ? 16.494 9.482 -4.961 1.00 67.31 87 HIS A N 1
ATOM 686 C CA . HIS A 1 87 ? 15.195 10.006 -5.402 1.00 67.31 87 HIS A CA 1
ATOM 687 C C . HIS A 1 87 ? 14.225 10.263 -4.244 1.00 67.31 87 HIS A C 1
ATOM 689 O O . HIS A 1 87 ? 13.021 10.014 -4.351 1.00 67.31 87 HIS A O 1
ATOM 695 N N . VAL A 1 88 ? 14.756 10.827 -3.152 1.00 70.25 88 VAL A N 1
ATOM 696 C CA . VAL A 1 88 ? 14.024 11.142 -1.912 1.00 70.25 88 VAL A CA 1
ATOM 697 C C . VAL A 1 88 ? 12.705 11.871 -2.167 1.00 70.25 88 VAL A C 1
ATOM 699 O O . VAL A 1 88 ? 11.731 11.596 -1.480 1.00 70.25 88 VAL A O 1
ATOM 702 N N . GLU A 1 89 ? 12.633 12.772 -3.149 1.00 80.06 89 GLU A N 1
ATOM 703 C CA . GLU A 1 89 ? 11.450 13.617 -3.352 1.00 80.06 89 GLU A CA 1
ATOM 704 C C . GLU A 1 89 ? 10.203 12.833 -3.796 1.00 80.06 89 GLU A C 1
ATOM 706 O O . GLU A 1 89 ? 9.116 13.066 -3.270 1.00 80.06 89 GLU A O 1
ATOM 711 N N . ILE A 1 90 ? 10.333 11.877 -4.724 1.00 80.19 90 ILE A N 1
ATOM 712 C CA . ILE A 1 90 ? 9.185 11.062 -5.165 1.00 80.19 90 ILE A CA 1
ATOM 713 C C . ILE A 1 90 ? 8.760 10.119 -4.040 1.00 80.19 90 ILE A C 1
ATOM 715 O O . ILE A 1 90 ? 7.580 10.081 -3.689 1.00 80.19 90 ILE A O 1
ATOM 719 N N . SER A 1 91 ? 9.717 9.426 -3.418 1.00 79.38 91 SER A N 1
ATOM 720 C CA . SER A 1 91 ? 9.448 8.545 -2.277 1.00 79.38 91 SER A CA 1
ATOM 721 C C . SER A 1 91 ? 8.791 9.309 -1.125 1.00 79.38 91 SER A C 1
ATOM 723 O O . SER A 1 91 ? 7.844 8.823 -0.511 1.00 79.38 91 SER A O 1
ATOM 725 N N . LYS A 1 92 ? 9.224 10.549 -0.868 1.00 84.12 92 LYS A N 1
ATOM 726 C CA . LYS A 1 92 ? 8.621 11.442 0.124 1.00 84.12 92 LYS A CA 1
ATOM 727 C C . LYS A 1 92 ? 7.189 11.813 -0.245 1.00 84.12 92 LYS A C 1
ATOM 729 O O . LYS A 1 92 ? 6.331 11.726 0.622 1.00 84.12 92 LYS A O 1
ATOM 734 N N . LYS A 1 93 ? 6.903 12.165 -1.504 1.00 87.31 93 LYS A N 1
ATOM 735 C CA . LYS A 1 93 ? 5.533 12.468 -1.959 1.00 87.31 93 LYS A CA 1
ATOM 736 C C . LYS A 1 93 ? 4.587 11.284 -1.775 1.00 87.31 93 LYS A C 1
ATOM 738 O O . LYS A 1 93 ? 3.499 11.473 -1.235 1.00 87.31 93 LYS A O 1
ATOM 743 N N . ILE A 1 94 ? 5.012 10.079 -2.164 1.00 86.38 94 ILE A N 1
ATOM 744 C CA . ILE A 1 94 ? 4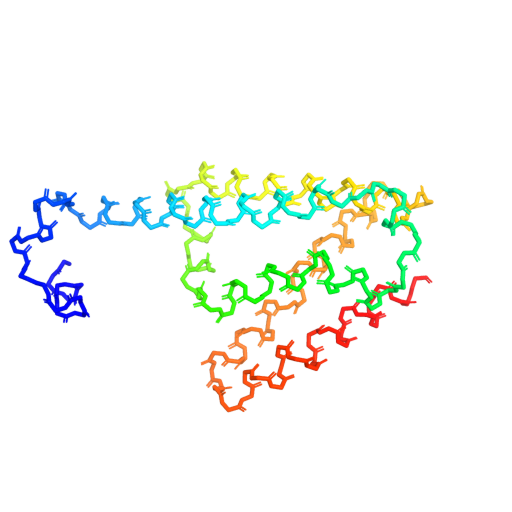.228 8.849 -1.965 1.00 86.38 94 ILE A CA 1
ATOM 745 C C . ILE A 1 94 ? 3.987 8.625 -0.470 1.00 86.38 94 ILE A C 1
ATOM 747 O O . ILE A 1 94 ? 2.842 8.493 -0.041 1.00 86.38 94 ILE A O 1
ATOM 751 N N . ASN A 1 95 ? 5.049 8.657 0.339 1.00 87.56 95 ASN A N 1
ATOM 752 C CA . ASN A 1 95 ? 4.952 8.443 1.780 1.00 87.56 95 ASN A CA 1
ATOM 753 C C . ASN A 1 95 ? 4.036 9.465 2.457 1.00 87.56 95 ASN A C 1
ATOM 755 O O . ASN A 1 95 ? 3.192 9.082 3.261 1.00 87.56 95 ASN A O 1
ATOM 759 N N . THR A 1 96 ? 4.157 10.750 2.120 1.00 90.69 96 THR A N 1
ATOM 760 C CA . THR A 1 96 ? 3.275 11.798 2.641 1.00 90.69 96 THR A CA 1
ATOM 761 C C . THR A 1 96 ? 1.822 11.530 2.257 1.00 90.69 96 THR A C 1
ATOM 763 O O . THR A 1 96 ? 0.972 11.500 3.141 1.00 90.69 96 THR A O 1
ATOM 766 N N . ALA A 1 97 ? 1.528 11.233 0.988 1.00 92.38 97 ALA A N 1
ATOM 767 C CA . ALA A 1 97 ? 0.159 10.977 0.537 1.00 92.38 97 ALA A CA 1
ATOM 768 C C . ALA A 1 97 ? -0.478 9.750 1.221 1.00 92.38 97 ALA A C 1
ATOM 770 O O . ALA A 1 97 ? -1.646 9.795 1.630 1.00 92.38 97 ALA A O 1
ATOM 771 N N . ILE A 1 98 ? 0.290 8.664 1.384 1.00 93.44 98 ILE A N 1
ATOM 772 C CA . ILE A 1 98 ? -0.149 7.465 2.111 1.00 93.44 98 ILE A CA 1
ATOM 773 C C . ILE A 1 98 ? -0.417 7.818 3.577 1.00 93.44 98 ILE A C 1
ATOM 775 O O . ILE A 1 98 ? -1.499 7.533 4.093 1.00 93.44 98 ILE A O 1
ATOM 779 N N . LEU A 1 99 ? 0.542 8.457 4.255 1.00 93.75 99 LEU A N 1
ATOM 780 C CA . LEU A 1 99 ? 0.422 8.788 5.674 1.00 93.75 99 LEU A CA 1
ATOM 781 C C . LEU A 1 99 ? -0.722 9.765 5.947 1.00 93.75 99 LEU A C 1
ATOM 783 O O . LEU A 1 99 ? -1.408 9.600 6.954 1.00 93.75 99 LEU A O 1
ATOM 787 N N . ASP A 1 100 ? -0.962 10.742 5.077 1.00 95.75 100 ASP A N 1
ATOM 788 C CA . ASP A 1 100 ? -2.064 11.696 5.215 1.00 95.75 100 ASP A CA 1
ATOM 789 C C . ASP A 1 100 ? -3.419 10.994 5.084 1.00 95.75 100 ASP A C 1
ATOM 791 O O . ASP A 1 100 ? -4.290 11.155 5.946 1.00 95.75 100 ASP A O 1
ATOM 795 N N . THR A 1 101 ? -3.562 10.133 4.071 1.00 97.62 101 THR A N 1
ATOM 796 C CA . THR A 1 101 ? -4.769 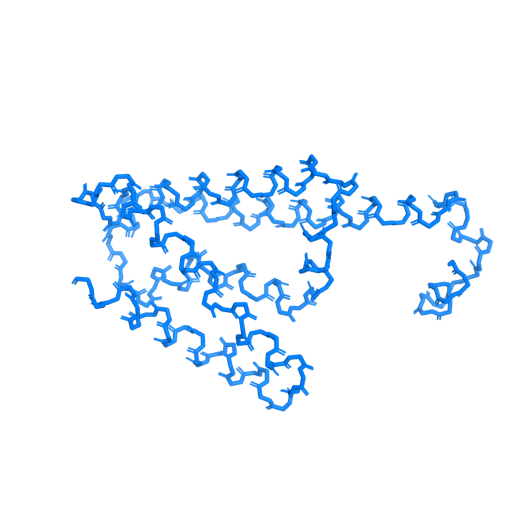9.320 3.849 1.00 97.62 101 THR A CA 1
ATOM 797 C C . THR A 1 101 ? -5.045 8.408 5.046 1.00 97.62 101 THR A C 1
ATOM 799 O O . THR A 1 101 ? -6.147 8.393 5.597 1.00 97.62 101 THR A O 1
ATOM 802 N N . PHE A 1 102 ? -4.028 7.684 5.519 1.00 97.56 102 PHE A N 1
ATOM 803 C CA . PHE A 1 102 ? -4.169 6.789 6.664 1.00 97.56 102 PHE A CA 1
ATOM 804 C C . PHE A 1 102 ? -4.447 7.564 7.954 1.00 97.56 102 PHE A C 1
ATOM 806 O O . PHE A 1 102 ? -5.309 7.160 8.730 1.00 97.56 102 PHE A O 1
ATOM 813 N N . ASN A 1 103 ? -3.791 8.704 8.186 1.00 96.94 103 ASN A N 1
ATOM 814 C CA . ASN A 1 103 ? -4.072 9.541 9.352 1.00 96.94 103 ASN A CA 1
ATOM 815 C C . ASN A 1 103 ? -5.511 10.050 9.362 1.00 96.94 103 ASN A C 1
ATOM 817 O O . ASN A 1 103 ? -6.149 10.026 10.417 1.00 96.94 103 ASN A O 1
ATOM 821 N N . PHE A 1 104 ? -6.020 10.499 8.216 1.00 96.94 104 PHE A N 1
ATOM 822 C CA . PHE A 1 104 ? -7.406 10.930 8.072 1.00 96.94 104 PHE A CA 1
ATOM 823 C C . PHE A 1 104 ? -8.379 9.801 8.435 1.00 96.94 104 PHE A C 1
ATOM 825 O O . PHE A 1 104 ? -9.214 9.958 9.329 1.00 96.94 104 PHE A O 1
ATOM 832 N N . VAL A 1 105 ? -8.211 8.630 7.823 1.00 97.38 105 VAL A N 1
ATOM 833 C CA . VAL A 1 105 ? -9.107 7.489 8.039 1.00 97.38 105 VAL A CA 1
ATOM 834 C C . VAL A 1 105 ? -9.007 6.944 9.472 1.00 97.38 105 VAL A C 1
ATOM 836 O O . VAL A 1 105 ? -10.026 6.663 10.109 1.00 97.38 105 VAL A O 1
ATOM 839 N N . PHE A 1 106 ? -7.800 6.850 10.040 1.00 96.62 106 PHE A N 1
ATOM 840 C CA . PHE A 1 106 ? -7.603 6.368 11.411 1.00 96.62 106 PHE A CA 1
ATOM 841 C C . PHE A 1 106 ? -8.128 7.353 12.466 1.00 96.62 106 PHE A C 1
ATOM 843 O O . PHE A 1 106 ? -8.606 6.903 13.506 1.00 96.62 106 PHE A O 1
ATOM 850 N N . LYS A 1 107 ? -8.104 8.673 12.217 1.00 96.38 107 LYS A N 1
ATOM 851 C CA . LYS A 1 107 ? -8.762 9.668 13.090 1.00 96.38 107 LYS A CA 1
ATOM 852 C C . LYS A 1 107 ? -10.257 9.397 13.229 1.00 96.38 107 LYS A C 1
ATOM 854 O O . LYS A 1 107 ? -10.788 9.481 14.330 1.00 96.38 107 LYS A O 1
ATOM 859 N N . ILE A 1 108 ? -10.915 9.048 12.125 1.00 95.94 108 ILE A N 1
ATOM 860 C CA . ILE A 1 108 ? -12.351 8.750 12.100 1.00 95.94 108 ILE A CA 1
ATOM 861 C C . ILE A 1 108 ? -12.634 7.395 12.753 1.00 95.94 108 ILE A C 1
ATOM 863 O O . ILE A 1 108 ? -13.538 7.266 13.575 1.00 95.94 108 ILE A O 1
ATOM 867 N N . ARG A 1 109 ? -11.859 6.367 12.391 1.00 93.94 109 ARG A N 1
ATOM 868 C CA . ARG A 1 109 ? -12.081 4.990 12.852 1.00 93.94 109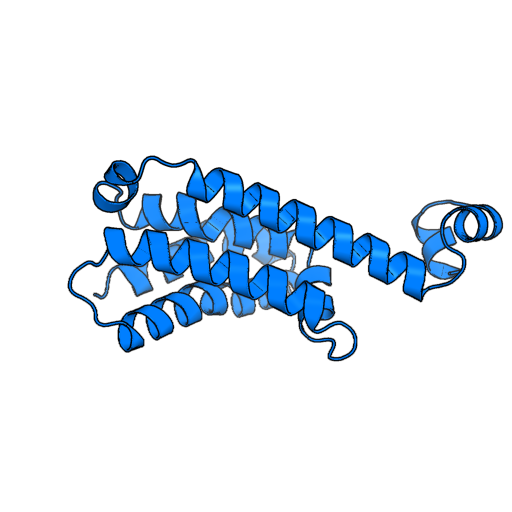 ARG A CA 1
ATOM 869 C C . ARG A 1 109 ? -11.750 4.789 14.332 1.00 93.94 109 ARG A C 1
ATOM 871 O O . ARG A 1 109 ? -12.286 3.876 14.966 1.00 93.94 109 ARG A O 1
ATOM 878 N N . MET A 1 110 ? -10.818 5.584 14.852 1.00 92.50 110 MET A N 1
ATOM 879 C CA . MET A 1 110 ? -10.281 5.495 16.207 1.00 92.50 110 MET A CA 1
ATOM 880 C C . MET A 1 110 ? -10.124 6.902 16.804 1.00 92.50 110 MET A C 1
ATOM 882 O O . MET A 1 110 ? -9.005 7.390 16.966 1.00 92.50 110 MET A O 1
ATOM 886 N N . PRO A 1 111 ? -11.230 7.577 17.159 1.00 93.19 111 PRO A N 1
ATOM 887 C CA . PRO A 1 111 ? -11.161 8.940 17.687 1.00 93.19 111 PRO A CA 1
ATOM 888 C C . PRO A 1 111 ? -10.481 9.015 19.064 1.00 93.19 111 PRO A C 1
ATOM 890 O O . PRO A 1 111 ? -9.913 10.047 19.404 1.00 93.19 111 PRO A O 1
ATOM 893 N N . GLY A 1 112 ? -10.496 7.923 19.839 1.00 92.12 112 GLY A N 1
ATOM 894 C CA . GLY A 1 112 ? -9.943 7.870 21.197 1.00 92.12 112 GLY A CA 1
ATOM 895 C C . GLY A 1 112 ? -8.436 7.610 21.299 1.00 92.12 112 GLY A C 1
ATOM 896 O O . GLY A 1 112 ? -7.900 7.677 22.400 1.00 92.12 112 GLY A O 1
ATOM 897 N N . ILE A 1 113 ? -7.738 7.307 20.196 1.00 93.44 113 ILE A N 1
ATOM 898 C CA . ILE A 1 113 ? -6.288 7.057 20.244 1.00 93.44 113 ILE A CA 1
ATOM 899 C C . ILE A 1 113 ? -5.496 8.346 20.011 1.00 93.44 113 ILE A C 1
ATOM 901 O O . ILE A 1 113 ? -5.800 9.132 19.105 1.00 93.44 113 ILE A O 1
ATOM 905 N N . GLY A 1 114 ? -4.445 8.534 20.812 1.00 95.12 114 GLY A N 1
ATOM 906 C CA . GLY A 1 114 ? -3.497 9.635 20.665 1.00 95.12 114 GLY A CA 1
ATOM 907 C C . GLY A 1 114 ? -2.679 9.559 19.363 1.00 95.12 114 GLY A C 1
ATOM 908 O O . GLY A 1 114 ? -2.652 8.518 18.698 1.00 95.12 114 GLY A O 1
ATOM 909 N N . PRO A 1 115 ? -2.001 10.656 18.980 1.00 94.00 115 PRO A N 1
ATOM 910 C CA . PRO A 1 115 ? -1.255 10.746 17.723 1.00 94.00 115 PRO A CA 1
ATOM 911 C C . PRO A 1 115 ? -0.122 9.715 17.606 1.00 94.00 115 PRO A C 1
ATOM 913 O O . PRO A 1 115 ? 0.019 9.105 16.547 1.00 94.00 115 PRO A O 1
ATOM 916 N N . ASP A 1 116 ? 0.628 9.459 18.680 1.00 94.69 116 ASP A N 1
ATOM 917 C CA . ASP A 1 116 ? 1.755 8.514 18.659 1.00 94.69 116 ASP A CA 1
ATOM 918 C C . ASP A 1 116 ? 1.285 7.073 18.448 1.00 94.69 116 ASP A C 1
ATOM 920 O O . ASP A 1 116 ? 1.783 6.363 17.572 1.00 94.69 116 ASP A O 1
ATOM 924 N N . GLN A 1 117 ? 0.245 6.670 19.183 1.00 94.62 117 GLN A N 1
ATOM 925 C CA . GLN A 1 117 ? -0.369 5.354 19.027 1.00 94.62 117 GLN A CA 1
ATOM 926 C C . GLN A 1 117 ? -0.966 5.186 17.624 1.00 94.62 117 GLN A C 1
ATOM 928 O O . GLN A 1 117 ? -0.823 4.132 17.008 1.00 94.62 117 GLN A O 1
ATOM 933 N N . ARG A 1 118 ? -1.602 6.233 17.082 1.00 95.12 118 ARG A N 1
ATOM 934 C CA . ARG A 1 118 ? -2.119 6.222 15.708 1.00 95.12 118 ARG A CA 1
ATOM 935 C C . ARG A 1 118 ? -1.004 6.017 14.690 1.00 95.12 118 ARG A C 1
ATOM 937 O O . ARG A 1 118 ? -1.159 5.199 13.791 1.00 95.12 118 ARG A O 1
ATOM 944 N N . ASN A 1 119 ? 0.115 6.719 14.841 1.00 94.56 119 ASN A N 1
ATOM 945 C CA . ASN A 1 119 ? 1.261 6.568 13.951 1.00 94.56 119 ASN A CA 1
ATOM 946 C C . ASN A 1 119 ? 1.821 5.137 13.997 1.00 94.56 119 ASN A C 1
ATOM 948 O O . ASN A 1 119 ? 2.127 4.561 12.954 1.00 94.56 119 ASN A O 1
ATOM 952 N N . LEU A 1 120 ? 1.890 4.531 15.188 1.00 94.69 120 LEU A N 1
ATOM 953 C CA . LEU A 1 120 ? 2.299 3.133 15.345 1.00 94.69 120 LEU A CA 1
ATOM 954 C C . LEU A 1 120 ? 1.345 2.173 14.623 1.00 94.69 120 LEU A C 1
ATOM 956 O O . LEU A 1 120 ? 1.800 1.288 13.896 1.00 94.69 120 LEU A O 1
ATOM 960 N N . TYR A 1 121 ? 0.034 2.377 14.766 1.00 95.06 121 TYR A N 1
ATOM 961 C CA . TYR A 1 121 ? -0.973 1.595 14.053 1.00 95.06 121 TYR A CA 1
ATOM 962 C C . TYR A 1 121 ? -0.839 1.723 12.532 1.00 95.06 121 TYR A C 1
ATOM 964 O O . TYR A 1 121 ? -0.882 0.712 11.833 1.00 95.06 121 TYR A O 1
ATOM 972 N N . ILE A 1 122 ? -0.650 2.940 12.014 1.00 95.94 122 ILE A N 1
ATOM 973 C CA . ILE A 1 122 ? -0.487 3.190 10.575 1.00 95.94 122 ILE A CA 1
ATOM 974 C C . ILE A 1 122 ? 0.753 2.466 10.049 1.00 95.94 122 ILE A C 1
ATOM 976 O O . ILE A 1 122 ? 0.653 1.694 9.097 1.00 95.94 122 ILE A O 1
ATOM 980 N N . LYS A 1 123 ? 1.905 2.650 10.705 1.00 94.44 123 LYS A N 1
ATOM 981 C CA . LYS A 1 123 ? 3.163 2.000 10.312 1.00 94.44 123 LYS A CA 1
ATOM 982 C C . LYS A 1 123 ? 3.061 0.479 10.349 1.00 94.44 123 LYS A C 1
ATOM 984 O O . LYS A 1 123 ? 3.509 -0.178 9.418 1.00 94.44 123 LYS A O 1
ATOM 989 N N . SER A 1 124 ? 2.435 -0.077 11.382 1.00 95.25 124 SER A N 1
ATOM 990 C CA . SER A 1 124 ? 2.249 -1.527 11.500 1.00 95.25 124 SER A CA 1
ATOM 991 C C . SER A 1 124 ? 1.296 -2.059 10.427 1.00 95.25 124 SER A C 1
ATOM 993 O O . SER A 1 124 ? 1.586 -3.065 9.793 1.00 95.25 124 SER A O 1
ATOM 995 N N . THR A 1 125 ? 0.199 -1.347 10.154 1.00 95.94 125 THR A N 1
ATOM 996 C CA . THR A 1 125 ? -0.772 -1.715 9.109 1.00 95.94 125 THR A CA 1
ATOM 997 C C . THR A 1 125 ? -0.132 -1.735 7.720 1.00 95.94 125 THR A C 1
ATOM 999 O O . THR A 1 125 ? -0.434 -2.618 6.925 1.00 95.94 125 THR A O 1
ATOM 1002 N N . LEU A 1 126 ? 0.759 -0.782 7.432 1.00 93.94 126 LEU A N 1
ATOM 1003 C CA . LEU A 1 126 ? 1.492 -0.718 6.166 1.00 93.94 126 LEU A CA 1
ATOM 1004 C C . LEU A 1 126 ? 2.641 -1.731 6.097 1.00 93.94 126 LEU A C 1
ATOM 1006 O O . LEU A 1 126 ? 2.912 -2.260 5.027 1.00 93.94 126 LEU A O 1
ATOM 1010 N N . GLY A 1 127 ? 3.313 -2.001 7.219 1.00 92.81 127 GLY A N 1
ATOM 1011 C CA . GLY A 1 127 ? 4.479 -2.884 7.274 1.00 92.81 127 GLY A CA 1
ATOM 1012 C C . GLY A 1 127 ? 4.141 -4.375 7.287 1.00 92.81 127 GLY A C 1
ATOM 1013 O O . GLY A 1 127 ? 4.853 -5.161 6.668 1.00 92.81 127 GLY A O 1
ATOM 1014 N N . LEU A 1 128 ? 3.050 -4.777 7.951 1.00 94.88 128 LEU A N 1
ATOM 1015 C CA . LEU A 1 128 ? 2.663 -6.188 8.095 1.00 94.88 128 LEU A CA 1
ATOM 1016 C C . LEU A 1 128 ? 2.528 -6.929 6.749 1.00 94.88 128 LEU A C 1
ATOM 1018 O O . LEU A 1 128 ? 3.067 -8.031 6.636 1.00 94.88 128 LEU A O 1
ATOM 1022 N N . PRO A 1 129 ? 1.878 -6.365 5.711 1.00 95.75 129 PRO A N 1
ATOM 1023 C CA . PRO A 1 129 ? 1.759 -7.040 4.422 1.00 95.75 129 PRO A CA 1
ATOM 1024 C C . PRO A 1 129 ? 3.090 -7.222 3.693 1.00 95.75 129 PRO A C 1
ATOM 1026 O O . PRO A 1 129 ? 3.224 -8.178 2.939 1.00 95.75 129 PRO A O 1
ATOM 1029 N N . ILE A 1 130 ? 4.080 -6.349 3.913 1.00 92.69 130 ILE A N 1
ATOM 1030 C CA . ILE A 1 130 ? 5.328 -6.326 3.130 1.00 92.69 130 ILE A CA 1
ATOM 1031 C C . ILE A 1 130 ? 6.093 -7.644 3.252 1.00 92.69 130 ILE A C 1
ATOM 1033 O O . ILE A 1 130 ? 6.531 -8.191 2.243 1.00 92.69 130 ILE A O 1
ATOM 1037 N N . GLY A 1 131 ? 6.203 -8.192 4.466 1.00 92.38 131 GLY A N 1
ATOM 1038 C CA . GLY A 1 131 ? 6.865 -9.481 4.681 1.00 92.38 131 GLY A CA 1
ATOM 1039 C C . GLY A 1 131 ? 6.153 -10.633 3.966 1.00 92.38 131 GLY A C 1
ATOM 1040 O O . GLY A 1 131 ? 6.798 -11.460 3.333 1.00 92.38 131 GLY A O 1
ATOM 1041 N N . MET A 1 132 ? 4.818 -10.656 3.997 1.00 95.19 132 MET A N 1
ATOM 1042 C CA . MET A 1 132 ? 4.025 -11.684 3.312 1.00 95.19 132 MET A CA 1
ATOM 1043 C C . MET A 1 132 ? 4.082 -11.542 1.788 1.00 95.19 132 MET A C 1
ATOM 1045 O O . MET A 1 132 ? 4.166 -12.544 1.087 1.00 95.19 132 MET A O 1
ATOM 1049 N N . ILE A 1 133 ? 4.102 -10.312 1.268 1.00 94.69 133 ILE A N 1
ATOM 1050 C CA . ILE A 1 133 ? 4.326 -10.060 -0.160 1.00 94.69 133 ILE A CA 1
ATOM 1051 C C . ILE A 1 133 ? 5.706 -10.582 -0.570 1.00 94.69 133 ILE A C 1
ATOM 1053 O O . ILE A 1 133 ? 5.819 -11.245 -1.597 1.00 94.69 133 ILE A O 1
ATOM 1057 N N . GLN A 1 134 ? 6.744 -10.336 0.235 1.00 92.31 134 GLN A N 1
ATOM 1058 C CA . GLN A 1 134 ? 8.090 -10.837 -0.041 1.00 92.31 134 GLN A CA 1
ATOM 1059 C C . GLN A 1 134 ? 8.138 -12.373 -0.056 1.00 92.31 134 GLN A C 1
ATOM 1061 O O . GLN A 1 134 ? 8.685 -12.942 -0.997 1.00 92.31 134 GLN A O 1
ATOM 1066 N N . ILE A 1 135 ? 7.480 -13.043 0.898 1.00 94.69 135 ILE A N 1
ATOM 1067 C CA . ILE A 1 135 ? 7.335 -14.509 0.890 1.00 94.69 135 ILE A CA 1
ATOM 1068 C C . ILE A 1 135 ? 6.637 -14.975 -0.394 1.00 94.69 135 ILE A C 1
ATOM 1070 O O . ILE A 1 135 ? 7.123 -15.888 -1.048 1.00 94.69 135 ILE A O 1
ATOM 1074 N N . GLY A 1 136 ? 5.543 -14.329 -0.808 1.00 94.44 136 GLY A N 1
ATOM 1075 C CA . GLY A 1 136 ? 4.834 -14.677 -2.046 1.00 94.44 136 GLY A CA 1
ATOM 1076 C C . GLY A 1 136 ? 5.655 -14.465 -3.325 1.00 94.44 136 GLY A C 1
ATOM 1077 O O . GLY A 1 136 ? 5.363 -15.079 -4.347 1.00 94.44 136 GLY A O 1
ATOM 1078 N N . ARG A 1 137 ? 6.695 -13.621 -3.289 1.00 90.94 137 ARG A N 1
ATOM 1079 C CA . ARG A 1 137 ? 7.653 -13.473 -4.399 1.00 90.94 137 ARG A CA 1
ATOM 1080 C C . ARG A 1 137 ? 8.660 -14.617 -4.445 1.00 90.94 137 ARG A C 1
ATOM 1082 O O . ARG A 1 137 ? 9.023 -15.053 -5.532 1.00 90.94 137 ARG A O 1
ATOM 1089 N N . GLU A 1 138 ? 9.125 -15.061 -3.283 1.00 93.81 138 GLU A N 1
ATOM 1090 C CA . GLU A 1 138 ? 10.062 -16.183 -3.143 1.00 93.81 138 GLU A CA 1
ATOM 1091 C C . GLU A 1 138 ? 9.369 -17.534 -3.378 1.00 93.81 138 GLU A C 1
ATOM 1093 O O . GLU A 1 138 ? 9.992 -18.470 -3.875 1.00 93.81 138 GLU A O 1
ATOM 1098 N N . HIS A 1 139 ? 8.066 -17.590 -3.094 1.00 95.69 139 HIS A N 1
ATOM 1099 C CA . HIS A 1 139 ? 7.198 -18.759 -3.195 1.00 95.69 139 HIS A CA 1
ATOM 1100 C C . HIS A 1 139 ? 5.922 -18.426 -3.992 1.00 95.69 139 HIS A C 1
ATOM 1102 O O . HIS A 1 139 ? 4.859 -18.208 -3.394 1.00 95.69 139 HIS A O 1
ATOM 1108 N N . PRO A 1 140 ? 5.990 -18.349 -5.338 1.00 94.62 140 PRO A N 1
ATOM 1109 C CA . PRO A 1 140 ? 4.851 -17.968 -6.177 1.00 94.62 140 PRO A CA 1
ATOM 1110 C C . PRO A 1 140 ? 3.608 -18.846 -5.988 1.00 94.62 140 PRO A C 1
ATOM 1112 O O . PRO A 1 140 ? 2.488 -18.361 -6.134 1.00 94.62 140 PRO A O 1
ATOM 1115 N N . GLU A 1 141 ? 3.789 -20.115 -5.620 1.00 97.25 141 GLU A N 1
ATOM 1116 C CA . GLU A 1 141 ? 2.717 -21.054 -5.287 1.00 97.25 141 GLU A CA 1
ATOM 1117 C C . GLU A 1 141 ? 1.879 -20.620 -4.075 1.00 97.25 141 GLU A C 1
ATOM 1119 O O . GLU A 1 141 ? 0.719 -21.008 -3.969 1.00 97.25 141 GLU A O 1
ATOM 1124 N N . LEU A 1 142 ? 2.438 -19.788 -3.189 1.00 96.75 142 LEU A N 1
ATOM 1125 C CA . LEU A 1 142 ? 1.755 -19.248 -2.013 1.00 96.75 142 LEU A CA 1
ATOM 1126 C C . LEU A 1 142 ? 1.144 -17.863 -2.262 1.00 96.75 142 LEU A C 1
ATOM 1128 O O . LEU A 1 142 ? 0.366 -17.396 -1.430 1.00 96.75 142 LEU A O 1
ATOM 1132 N N . LYS A 1 143 ? 1.485 -17.179 -3.370 1.00 94.75 143 LYS A N 1
ATOM 1133 C CA . LYS A 1 143 ? 1.112 -15.769 -3.611 1.00 94.75 143 LYS A CA 1
ATOM 1134 C C . LYS A 1 143 ? -0.394 -15.545 -3.468 1.00 94.75 143 LYS A C 1
ATOM 1136 O O . LYS A 1 143 ? -0.806 -14.627 -2.761 1.00 94.75 143 LYS A O 1
ATOM 1141 N N . GLU A 1 144 ? -1.204 -16.377 -4.117 1.00 96.06 144 GLU A N 1
ATOM 1142 C CA . GLU A 1 144 ? -2.661 -16.210 -4.124 1.00 96.06 144 GLU A CA 1
ATOM 1143 C C . GLU A 1 144 ? -3.257 -16.394 -2.724 1.00 96.06 144 GLU A C 1
ATOM 1145 O O . GLU A 1 144 ? -4.019 -15.546 -2.259 1.00 96.06 144 GLU A O 1
ATOM 1150 N N . ASP A 1 145 ? -2.855 -17.445 -2.009 1.00 97.81 145 ASP A N 1
ATOM 1151 C CA . ASP A 1 145 ? -3.363 -17.710 -0.662 1.00 97.81 145 ASP A CA 1
ATOM 1152 C C . ASP A 1 145 ? -2.922 -16.629 0.336 1.00 97.81 145 ASP A C 1
ATOM 1154 O O . ASP A 1 145 ? -3.708 -16.196 1.189 1.00 97.81 145 ASP A O 1
ATOM 1158 N N . LEU A 1 146 ? -1.692 -16.123 0.193 1.00 97.69 146 LEU A N 1
ATOM 1159 C CA . LEU A 1 146 ? -1.180 -15.030 1.014 1.00 97.69 146 LEU A CA 1
ATOM 1160 C C . LEU A 1 146 ? -1.981 -13.740 0.807 1.00 97.69 146 LEU A C 1
ATOM 1162 O O . LEU A 1 146 ? -2.397 -13.110 1.781 1.00 97.69 146 LEU A O 1
ATOM 1166 N N . LEU A 1 147 ? -2.229 -13.357 -0.449 1.00 96.62 147 LEU A N 1
ATOM 1167 C CA . LEU A 1 147 ? -2.970 -12.139 -0.788 1.00 96.62 147 LEU A CA 1
ATOM 1168 C C . LEU A 1 147 ? -4.450 -12.238 -0.433 1.00 96.62 147 LEU A C 1
ATOM 1170 O O . LEU A 1 147 ? -5.035 -11.272 0.064 1.00 96.62 147 LEU A O 1
ATOM 1174 N N . ARG A 1 148 ? -5.067 -13.390 -0.697 1.00 96.25 148 ARG A N 1
ATOM 1175 C CA . ARG A 1 148 ? -6.510 -13.568 -0.555 1.00 96.25 148 ARG A CA 1
ATOM 1176 C C . ARG A 1 148 ? -6.934 -13.867 0.876 1.00 96.25 148 ARG A C 1
ATOM 1178 O O . ARG A 1 148 ? -8.013 -13.433 1.281 1.00 96.25 148 ARG A O 1
ATOM 1185 N N . PHE A 1 149 ? -6.118 -14.592 1.638 1.00 96.69 149 PHE A N 1
ATOM 1186 C CA . PHE A 1 149 ? -6.515 -15.090 2.954 1.00 96.69 149 PHE A CA 1
ATOM 1187 C C . PHE A 1 149 ? -5.624 -14.569 4.077 1.00 96.69 149 PHE A C 1
ATOM 1189 O O . PHE A 1 149 ? -6.142 -14.004 5.041 1.00 96.69 149 PHE A O 1
ATOM 1196 N N . GLU A 1 150 ? -4.305 -14.718 3.972 1.00 98.19 150 GLU A N 1
ATOM 1197 C CA . GLU A 1 150 ? -3.416 -14.488 5.119 1.00 98.19 150 GLU A CA 1
ATOM 1198 C C . GLU A 1 150 ? -3.212 -13.015 5.457 1.00 98.19 150 GLU A C 1
ATOM 1200 O O . GLU A 1 150 ? -3.397 -12.617 6.609 1.00 98.19 150 GLU A O 1
ATOM 1205 N N . ILE A 1 151 ? -2.912 -12.180 4.462 1.00 98.25 151 ILE A N 1
ATOM 1206 C CA . ILE A 1 151 ? -2.740 -10.739 4.658 1.00 98.25 151 ILE A CA 1
ATOM 1207 C C . ILE A 1 151 ? -4.004 -10.094 5.252 1.00 98.25 151 ILE A C 1
ATOM 1209 O O . ILE A 1 151 ? -3.896 -9.457 6.309 1.00 98.25 151 ILE A O 1
ATOM 1213 N N . PRO A 1 152 ? -5.211 -10.251 4.668 1.00 98.06 152 PRO A N 1
ATOM 1214 C CA . PRO A 1 152 ? -6.407 -9.665 5.260 1.00 98.06 152 PRO A CA 1
ATOM 1215 C C . PRO A 1 152 ? -6.714 -10.257 6.641 1.00 98.06 152 PRO A C 1
ATOM 1217 O O . PRO A 1 152 ? -7.107 -9.505 7.534 1.00 98.06 152 PRO A O 1
ATOM 1220 N N . ARG A 1 153 ? -6.489 -11.560 6.872 1.00 97.94 153 ARG A N 1
ATOM 1221 C CA . ARG A 1 153 ? -6.678 -12.186 8.193 1.00 97.94 153 ARG A CA 1
ATOM 1222 C C . ARG A 1 153 ? -5.764 -11.571 9.252 1.00 97.94 153 ARG A C 1
ATOM 1224 O O . ARG A 1 153 ? -6.248 -11.208 10.324 1.00 97.94 153 ARG A O 1
ATOM 1231 N N . ALA A 1 154 ? -4.477 -11.415 8.951 1.00 97.81 154 ALA A N 1
ATOM 1232 C CA . ALA A 1 154 ? -3.498 -10.824 9.858 1.00 97.81 154 ALA A CA 1
ATOM 1233 C C . ALA A 1 154 ? -3.843 -9.365 10.191 1.00 97.81 154 ALA A C 1
ATOM 1235 O O . ALA A 1 154 ? -3.863 -8.984 11.361 1.00 97.81 154 ALA A O 1
ATOM 1236 N N . LEU A 1 155 ? -4.191 -8.563 9.180 1.00 97.94 155 LEU A N 1
ATOM 1237 C CA . LEU A 1 155 ? -4.582 -7.163 9.366 1.00 97.94 155 LEU A CA 1
ATOM 1238 C C . LEU A 1 155 ? -5.879 -7.020 10.172 1.00 97.94 155 LEU A C 1
ATOM 1240 O O . LEU A 1 155 ? -5.978 -6.144 11.032 1.00 97.94 155 LEU A O 1
ATOM 1244 N N . VAL A 1 156 ? -6.870 -7.881 9.923 1.00 97.88 156 VAL A N 1
ATOM 1245 C CA . VAL A 1 156 ? -8.121 -7.897 10.693 1.00 97.88 156 VAL A CA 1
ATOM 1246 C C . VAL A 1 156 ? -7.867 -8.289 12.143 1.00 97.88 156 VAL A C 1
ATOM 1248 O O . VAL A 1 156 ? -8.427 -7.652 13.031 1.00 97.88 156 VAL A O 1
ATOM 1251 N N . GLY A 1 157 ? -7.018 -9.290 12.389 1.00 97.25 157 GLY A N 1
ATOM 1252 C CA . GLY A 1 157 ? -6.613 -9.682 13.738 1.00 97.25 157 GLY A CA 1
ATOM 1253 C C . GLY A 1 157 ? -5.915 -8.540 14.476 1.00 97.25 157 GLY A C 1
ATOM 1254 O O . GLY A 1 157 ? -6.343 -8.166 15.564 1.00 97.25 157 GLY A O 1
ATOM 1255 N N . TYR A 1 158 ? -4.915 -7.923 13.842 1.00 96.19 158 TYR A N 1
ATOM 1256 C CA . TYR A 1 158 ? -4.144 -6.813 14.410 1.00 96.19 158 TYR A CA 1
ATOM 1257 C C . TYR A 1 158 ? -5.002 -5.578 14.733 1.00 96.19 158 TYR A C 1
ATOM 1259 O O . TYR A 1 158 ? -4.886 -4.993 15.806 1.00 96.19 158 TYR A O 1
ATOM 1267 N N . LEU A 1 159 ? -5.896 -5.175 13.825 1.00 94.00 159 LEU A N 1
ATOM 1268 C CA . LEU A 1 159 ? -6.789 -4.028 14.049 1.00 94.00 159 LEU A CA 1
ATOM 1269 C C . LEU A 1 159 ? -8.005 -4.373 14.920 1.00 94.00 159 LEU A C 1
ATOM 1271 O O . LEU A 1 159 ? -8.715 -3.474 15.375 1.00 94.00 159 LEU A O 1
ATOM 1275 N N . GLY A 1 160 ? -8.291 -5.662 15.099 1.00 90.38 160 GLY A N 1
ATOM 1276 C CA . GLY A 1 160 ? -9.372 -6.180 15.931 1.00 90.38 160 GLY A CA 1
ATOM 1277 C C . GLY A 1 160 ? -8.977 -6.372 17.392 1.00 90.38 160 GLY A C 1
ATOM 1278 O O . GLY A 1 160 ? -9.851 -6.290 18.246 1.00 90.38 160 GLY A O 1
ATOM 1279 N N . SER A 1 161 ? -7.690 -6.563 17.692 1.00 82.62 161 SER A N 1
ATOM 1280 C CA . SER A 1 161 ? -7.156 -6.735 19.052 1.00 82.62 161 SER A CA 1
ATOM 1281 C C . SER A 1 161 ? -7.014 -5.423 19.841 1.00 82.62 161 SER A C 1
ATOM 1283 O O . SER A 1 161 ? -6.171 -5.330 20.731 1.00 82.62 161 SER A O 1
ATOM 1285 N N . ARG A 1 162 ? -7.782 -4.399 19.462 1.00 67.62 162 ARG A N 1
ATOM 1286 C CA . ARG A 1 162 ? -7.778 -3.058 20.057 1.00 67.62 162 ARG A CA 1
ATOM 1287 C C . ARG A 1 162 ? -8.782 -2.934 21.194 1.00 67.62 162 ARG A C 1
ATOM 1289 O O . ARG A 1 162 ? -9.858 -3.565 21.087 1.00 67.62 162 ARG A O 1
#